Protein AF-A0A9E7FCK2-F1 (afdb_monomer_lite)

Secondary structure (DSSP, 8-state):
-------------------------PPP-------GGGSHHHHHHHHHHHS-S-S---HHHHHHHHHHHHHHHHHHHHHHHHHHHHTT----

InterPro domains:
  IPR044549 Transcription factor IBH1-like, bHLH domain [cd11444] (29-83)
  IPR044660 Transcription factor IBH1-like [PTHR33124] (22-87)

Radius of gyration: 35.64 Å; chains: 1; bounding box: 79×53×86 Å

Structure (mmCIF, N/CA/C/O backbone):
data_AF-A0A9E7FCK2-F1
#
_entry.id   AF-A0A9E7FCK2-F1
#
loop_
_atom_site.group_PDB
_atom_site.id
_atom_site.type_symbol
_atom_site.label_atom_id
_atom_site.label_alt_id
_atom_site.label_comp_id
_atom_site.label_asym_id
_atom_site.label_entity_id
_atom_site.label_seq_id
_atom_site.pdbx_PDB_ins_code
_atom_site.Cartn_x
_atom_site.Cartn_y
_atom_site.Cartn_z
_atom_site.occupancy
_atom_site.B_iso_or_equiv
_atom_site.auth_seq_id
_atom_site.auth_comp_id
_atom_site.auth_asym_id
_atom_site.auth_atom_id
_atom_site.pdbx_PDB_model_num
ATOM 1 N N . MET A 1 1 ? -36.998 -40.084 65.520 1.00 41.25 1 MET A N 1
ATOM 2 C CA . MET A 1 1 ? -37.110 -40.650 64.160 1.00 41.25 1 MET A CA 1
ATOM 3 C C . MET A 1 1 ? -38.580 -40.950 63.889 1.00 41.25 1 MET A C 1
ATOM 5 O O . MET A 1 1 ? -39.161 -41.721 64.634 1.00 41.25 1 MET A O 1
ATOM 9 N N . ALA A 1 2 ? -39.123 -40.274 62.870 1.00 47.31 2 ALA A N 1
ATOM 10 C CA . ALA A 1 2 ? -40.371 -40.493 62.120 1.00 47.31 2 ALA A CA 1
ATOM 11 C C . ALA A 1 2 ? -41.754 -40.460 62.819 1.00 47.31 2 ALA A C 1
ATOM 13 O O . ALA A 1 2 ? -42.239 -41.460 63.337 1.00 47.31 2 ALA A O 1
ATOM 14 N N . SER A 1 3 ? -42.435 -39.315 62.678 1.00 53.44 3 SER A N 1
ATOM 15 C CA . SER A 1 3 ? -43.832 -39.110 62.209 1.00 53.44 3 SER A CA 1
ATOM 16 C C . SER A 1 3 ? -44.041 -37.587 62.035 1.00 53.44 3 SER A C 1
ATOM 18 O O . SER A 1 3 ? -43.308 -36.866 62.717 1.00 53.44 3 SER A O 1
ATOM 20 N N . PRO A 1 4 ? -44.954 -37.042 61.190 1.00 49.94 4 PRO A N 1
ATOM 21 C CA . PRO A 1 4 ? -46.183 -37.637 60.634 1.00 49.94 4 PRO A CA 1
ATOM 22 C C . PRO A 1 4 ? -46.441 -37.349 59.124 1.00 49.94 4 PRO A C 1
ATOM 24 O O . PRO A 1 4 ? -45.812 -36.486 58.519 1.00 49.94 4 PRO A O 1
ATOM 27 N N . LEU A 1 5 ? -47.414 -38.038 58.511 1.00 55.06 5 LEU A N 1
ATOM 28 C CA . LEU A 1 5 ? -47.995 -37.656 57.213 1.00 55.06 5 LEU A CA 1
ATOM 29 C C . LEU A 1 5 ? -49.401 -37.087 57.442 1.00 55.06 5 LEU A C 1
ATOM 31 O O . LEU A 1 5 ? -50.329 -37.835 57.741 1.00 55.06 5 LEU A O 1
ATOM 35 N N . GLU A 1 6 ? -49.546 -35.768 57.299 1.00 63.38 6 GLU A N 1
ATOM 36 C CA . GLU A 1 6 ? -50.843 -35.089 57.234 1.00 63.38 6 GLU A CA 1
ATOM 37 C C . GLU A 1 6 ? -51.313 -34.932 55.783 1.00 63.38 6 GLU A C 1
ATOM 39 O O . GLU A 1 6 ? -50.558 -34.573 54.878 1.00 63.38 6 GLU A O 1
ATOM 44 N N . MET A 1 7 ? -52.601 -35.199 55.577 1.00 55.97 7 MET A N 1
ATOM 45 C CA . MET A 1 7 ? -53.316 -35.046 54.315 1.00 55.97 7 MET A CA 1
ATOM 46 C C . MET A 1 7 ? -54.027 -33.689 54.266 1.00 55.97 7 MET A C 1
ATOM 48 O O . MET A 1 7 ? -54.845 -33.434 55.145 1.00 55.97 7 MET A O 1
ATOM 52 N N . LYS A 1 8 ? -53.848 -32.882 53.203 1.00 45.41 8 LYS A N 1
ATOM 53 C CA . LYS A 1 8 ? -54.908 -31.991 52.670 1.00 45.41 8 LYS A CA 1
ATOM 54 C C . LYS A 1 8 ? -54.523 -31.326 51.337 1.00 45.41 8 LYS A C 1
ATOM 56 O O . LYS A 1 8 ? -53.588 -30.540 51.276 1.00 45.41 8 LYS A O 1
ATOM 61 N N . LYS A 1 9 ? -55.298 -31.581 50.277 1.00 52.22 9 LYS A N 1
ATOM 62 C CA . LYS A 1 9 ? -55.543 -30.614 49.182 1.00 52.22 9 LYS A CA 1
ATOM 63 C C . LYS A 1 9 ? -56.830 -29.853 49.550 1.00 52.22 9 LYS A C 1
ATOM 65 O O . LYS A 1 9 ? -57.679 -30.470 50.200 1.00 52.22 9 LYS A O 1
ATOM 70 N N . PRO A 1 10 ? -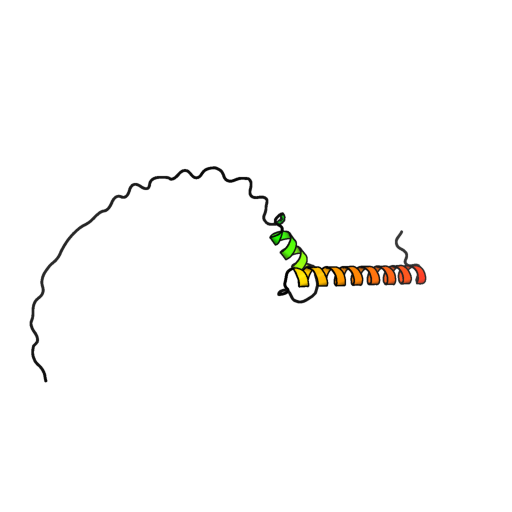57.019 -28.570 49.174 1.00 49.44 10 PRO A N 1
ATOM 71 C CA . PRO A 1 10 ? -57.652 -28.305 47.872 1.00 49.44 10 PRO A CA 1
ATOM 72 C C . PRO A 1 10 ? -57.350 -26.936 47.199 1.00 49.44 10 PRO A C 1
ATOM 74 O O . PRO A 1 10 ? -56.789 -26.023 47.791 1.00 49.44 10 PRO A O 1
ATOM 77 N N . SER A 1 11 ? -57.836 -26.853 45.950 1.00 47.06 11 SER A N 1
ATOM 78 C CA . SER A 1 11 ? -58.484 -25.709 45.266 1.00 47.06 11 SER A CA 1
ATOM 79 C C . SER A 1 11 ? -57.686 -24.492 44.749 1.00 47.06 11 SER A C 1
ATOM 81 O O . SER A 1 11 ? -57.234 -23.649 45.510 1.00 47.06 11 SER A O 1
ATOM 83 N N . SER A 1 12 ? -57.662 -24.398 43.407 1.00 48.34 12 SER A N 1
ATOM 84 C CA . SER A 1 12 ? -58.091 -23.283 42.523 1.00 48.34 12 SER A CA 1
ATOM 85 C C . SER A 1 12 ? -57.772 -21.816 42.850 1.00 48.34 12 SER A C 1
ATOM 87 O O . SER A 1 12 ? -58.176 -21.325 43.897 1.00 48.34 12 SER A O 1
ATOM 89 N N . SER A 1 13 ? -57.279 -21.066 41.849 1.00 49.59 13 SER A N 1
ATOM 90 C CA . SER A 1 13 ? -57.696 -19.673 41.557 1.00 49.59 13 SER A CA 1
ATOM 91 C C . SER A 1 13 ? -56.953 -19.119 40.316 1.00 49.59 13 SER A C 1
ATOM 93 O O . SER A 1 13 ? -55.730 -19.122 40.300 1.00 49.59 13 SER A O 1
ATOM 95 N N . THR A 1 14 ? -57.619 -18.871 39.179 1.00 40.91 14 THR A N 1
ATOM 96 C CA . THR A 1 14 ? -58.205 -17.593 38.681 1.00 40.91 14 THR A CA 1
ATOM 97 C C . THR A 1 14 ? -57.223 -16.543 38.126 1.00 40.91 14 THR A C 1
ATOM 99 O O . THR A 1 14 ? -56.504 -15.910 38.884 1.00 40.91 14 THR A O 1
ATOM 102 N N . GLY A 1 15 ? -57.324 -16.301 36.807 1.00 36.16 15 GLY A N 1
ATOM 103 C CA . GLY A 1 15 ? -57.562 -14.977 36.200 1.00 36.16 15 GLY A CA 1
ATOM 104 C C . GLY A 1 15 ? -56.415 -13.961 36.073 1.00 36.16 15 GLY A C 1
ATOM 105 O O . GLY A 1 15 ? -55.713 -13.670 37.030 1.00 36.16 15 GLY A O 1
ATOM 106 N N . GLY A 1 16 ? -56.325 -13.308 34.904 1.00 36.41 16 GLY A N 1
ATOM 107 C CA . GLY A 1 16 ? -55.664 -12.000 34.792 1.00 36.41 16 GLY A CA 1
ATOM 108 C C . GLY A 1 16 ? -55.143 -11.634 33.403 1.00 36.41 16 GLY A C 1
ATOM 109 O O . GLY A 1 16 ? -53.954 -11.758 33.138 1.00 36.41 16 GLY A O 1
ATOM 110 N N . ALA A 1 17 ? -56.025 -11.143 32.528 1.00 48.03 17 ALA A N 1
ATOM 111 C CA . ALA A 1 17 ? -55.663 -10.465 31.285 1.00 48.03 17 ALA A CA 1
ATOM 112 C C . ALA A 1 17 ? -55.065 -9.075 31.579 1.00 48.03 17 ALA A C 1
ATOM 114 O O . ALA A 1 17 ? -55.660 -8.297 32.323 1.00 48.03 17 ALA A O 1
ATOM 115 N N . ALA A 1 18 ? -53.926 -8.740 30.965 1.00 48.09 18 ALA A N 1
ATOM 116 C CA . ALA A 1 18 ? -53.318 -7.413 31.044 1.00 48.09 18 ALA A CA 1
ATOM 117 C C . ALA A 1 18 ? -53.079 -6.849 29.635 1.00 48.09 18 ALA A C 1
ATOM 119 O O . ALA A 1 18 ? -52.098 -7.162 28.962 1.00 48.09 18 ALA A O 1
ATOM 120 N N . THR A 1 19 ? -54.001 -5.994 29.198 1.00 49.53 19 THR A N 1
ATOM 121 C CA . THR A 1 19 ? -53.837 -5.092 28.055 1.00 49.53 19 THR A CA 1
ATOM 122 C C . THR A 1 19 ? -52.799 -4.032 28.418 1.00 49.53 19 THR A C 1
ATOM 124 O O . THR A 1 19 ? -53.009 -3.274 29.362 1.00 49.53 19 THR A O 1
ATOM 127 N N . THR A 1 20 ? -51.690 -3.941 27.677 1.00 58.56 20 THR A N 1
ATOM 128 C CA . THR A 1 20 ? -50.741 -2.824 27.812 1.00 58.56 20 THR A CA 1
ATOM 129 C C . THR A 1 20 ? -50.563 -2.106 26.476 1.00 58.56 20 THR A C 1
ATOM 131 O O . THR A 1 20 ? -50.032 -2.634 25.498 1.00 58.56 20 THR A O 1
ATOM 134 N N . THR A 1 21 ? -51.084 -0.882 26.420 1.00 55.75 21 THR A N 1
ATOM 135 C CA . THR A 1 21 ? -51.002 0.025 25.275 1.00 55.75 21 THR A CA 1
ATOM 136 C C . THR A 1 21 ? -49.580 0.575 25.172 1.00 55.75 21 THR A C 1
ATOM 138 O O . THR A 1 21 ? -49.143 1.417 25.958 1.00 55.75 21 THR A O 1
ATOM 141 N N . ARG A 1 22 ? -48.837 0.076 24.181 1.00 52.06 22 ARG A N 1
ATOM 142 C CA . ARG A 1 22 ? -47.437 0.412 23.893 1.00 52.06 22 ARG A CA 1
ATOM 143 C C . ARG A 1 22 ? -47.328 1.820 23.292 1.00 52.06 22 ARG A C 1
ATOM 145 O O . ARG A 1 22 ? -47.546 2.018 22.098 1.00 52.06 22 ARG A O 1
ATOM 152 N N . ARG A 1 23 ? -46.950 2.801 24.121 1.00 51.16 23 ARG A N 1
ATOM 153 C CA . ARG A 1 23 ? -46.539 4.156 23.702 1.00 51.16 23 ARG A CA 1
ATOM 154 C C . ARG A 1 23 ? -45.399 4.070 22.678 1.00 51.16 23 ARG A C 1
ATOM 156 O O . ARG A 1 23 ? -44.282 3.681 23.015 1.00 51.16 23 ARG A O 1
ATOM 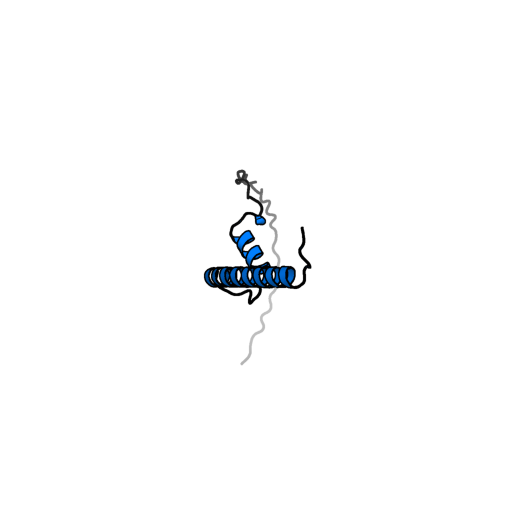163 N N . ARG A 1 24 ? -45.674 4.457 21.430 1.00 52.91 24 ARG A N 1
ATOM 164 C CA . ARG A 1 24 ? -44.656 4.672 20.394 1.00 52.91 24 ARG A CA 1
ATOM 165 C C . ARG A 1 24 ? -43.845 5.916 20.753 1.00 52.91 24 ARG A C 1
ATOM 167 O O . ARG A 1 24 ? -44.339 7.034 20.658 1.00 52.91 24 ARG A O 1
ATOM 174 N N . ARG A 1 25 ? -42.606 5.707 21.198 1.00 53.22 25 ARG A N 1
ATOM 175 C CA . ARG A 1 25 ? -41.595 6.758 21.334 1.00 53.22 25 ARG A CA 1
ATOM 176 C C . ARG A 1 25 ? -41.035 7.046 19.942 1.00 53.22 25 ARG A C 1
ATOM 178 O O . ARG A 1 25 ? -40.387 6.189 19.352 1.00 53.22 25 ARG A O 1
ATOM 185 N N . SER A 1 26 ? -41.340 8.225 19.416 1.00 55.78 26 SER A N 1
ATOM 186 C CA . SER A 1 26 ? -40.717 8.800 18.227 1.00 55.78 26 SER A CA 1
ATOM 187 C C . SER A 1 26 ? -39.247 9.109 18.527 1.00 55.78 26 SER A C 1
ATOM 189 O O . SER A 1 26 ? -38.956 9.914 19.410 1.00 55.78 26 SER A O 1
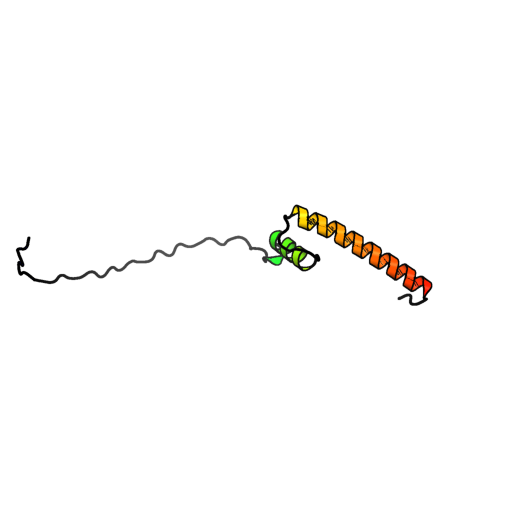ATOM 191 N N . VAL A 1 27 ? -38.337 8.435 17.825 1.00 60.31 27 VAL A N 1
ATOM 192 C CA . VAL A 1 27 ? -36.890 8.699 17.848 1.00 60.31 27 VAL A CA 1
ATOM 193 C C . VAL A 1 27 ? -36.595 9.784 16.798 1.00 60.31 27 VAL A C 1
ATOM 195 O O . VAL A 1 27 ? -37.125 9.673 15.690 1.00 60.31 27 VAL A O 1
ATOM 198 N N . PRO A 1 28 ? -35.822 10.841 17.115 1.00 57.00 28 PRO A N 1
ATOM 199 C CA . PRO A 1 28 ? -35.468 11.872 16.143 1.00 57.00 28 PRO A CA 1
ATOM 200 C C . PRO A 1 28 ? -34.435 11.351 15.122 1.00 57.00 28 PRO A C 1
ATOM 202 O O . PRO A 1 28 ? -33.736 10.376 15.409 1.00 57.00 28 PRO A O 1
ATOM 205 N N . PRO A 1 29 ? -34.326 11.970 13.932 1.00 53.53 29 PRO A N 1
ATOM 206 C CA . PRO A 1 29 ? -33.463 11.486 12.860 1.00 53.53 29 PRO A CA 1
ATOM 207 C C . PRO A 1 29 ? -31.997 11.731 13.226 1.00 53.53 29 PRO A C 1
ATOM 209 O O . PRO A 1 29 ? -31.560 12.876 13.315 1.00 53.53 29 PRO A O 1
ATOM 212 N N . GLY A 1 30 ? -31.264 10.643 13.462 1.00 52.47 30 GLY A N 1
ATOM 213 C CA . GLY A 1 30 ? -29.822 10.659 13.665 1.00 52.47 30 GLY A CA 1
ATOM 214 C C . GLY A 1 30 ? -29.087 11.021 12.379 1.00 52.47 30 GLY A C 1
ATOM 215 O O . GLY A 1 30 ? -29.470 10.619 11.279 1.00 52.47 30 GLY A O 1
ATOM 216 N N . GLU A 1 31 ? -28.051 11.823 12.559 1.00 60.81 31 GLU A N 1
ATOM 217 C CA . GLU A 1 31 ? -27.118 12.334 11.565 1.00 60.81 31 GLU A CA 1
ATOM 218 C C . GLU A 1 31 ? -26.573 11.213 10.671 1.00 60.81 31 GLU A C 1
ATOM 220 O O . GLU A 1 31 ? -26.421 10.073 11.103 1.00 60.81 31 GLU A O 1
ATOM 225 N N . LYS A 1 32 ? -26.307 11.541 9.401 1.00 58.78 32 LYS A N 1
ATOM 226 C CA . LYS A 1 32 ? -25.829 10.600 8.381 1.00 58.78 32 LYS A CA 1
ATOM 227 C C . LYS A 1 32 ? -24.571 9.875 8.861 1.00 58.78 32 LYS A C 1
ATOM 229 O O . LYS A 1 32 ? -23.462 10.389 8.742 1.00 58.78 32 LYS A O 1
ATOM 234 N N . GLU A 1 33 ? -24.770 8.663 9.353 1.00 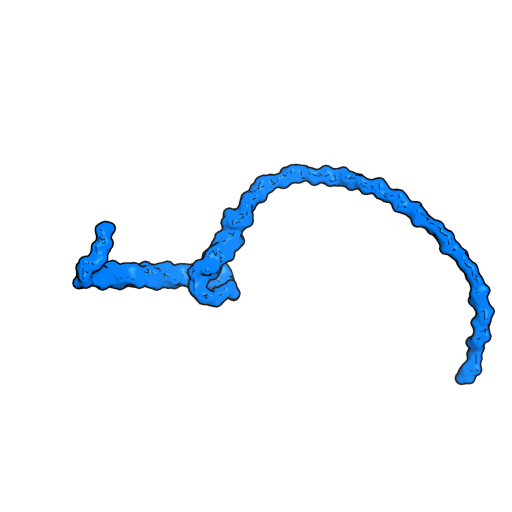57.34 33 GLU A N 1
ATOM 235 C CA . GLU A 1 33 ? -23.731 7.709 9.700 1.00 57.34 33 GLU A CA 1
ATOM 236 C C . GLU A 1 33 ? -22.971 7.369 8.409 1.00 57.34 33 GLU A C 1
ATOM 238 O O . GLU A 1 33 ? -23.445 6.637 7.537 1.00 57.34 33 GLU A O 1
ATOM 243 N N . GLY A 1 34 ? -21.826 8.028 8.210 1.00 62.47 34 GLY A N 1
ATOM 244 C CA . GLY A 1 34 ? -20.941 7.747 7.087 1.00 62.47 34 GLY A CA 1
ATOM 245 C C . GLY A 1 34 ? -20.563 6.269 7.107 1.00 62.47 34 GLY A C 1
ATOM 246 O O . GLY A 1 34 ? -20.318 5.716 8.177 1.00 62.47 34 GLY A O 1
ATOM 247 N N . SER A 1 35 ? -20.543 5.625 5.933 1.00 68.00 35 SER A N 1
ATOM 248 C CA . SER A 1 35 ? -20.354 4.172 5.848 1.00 68.00 35 SER A CA 1
ATOM 249 C C . SER A 1 35 ? -19.156 3.701 6.695 1.00 68.00 35 SER A C 1
ATOM 251 O O . SER A 1 35 ? -18.141 4.409 6.743 1.00 68.00 35 SER A O 1
ATOM 253 N N . PRO A 1 36 ? -19.213 2.503 7.309 1.00 63.03 36 PRO A N 1
ATOM 254 C CA . PRO A 1 36 ? -18.163 1.998 8.199 1.00 63.03 36 PRO A CA 1
ATOM 255 C C . PRO A 1 36 ? -16.751 2.040 7.595 1.00 63.03 36 PRO A C 1
ATOM 257 O O . PRO A 1 36 ? -15.767 2.142 8.326 1.00 63.03 36 PRO A O 1
ATOM 260 N N . GLN A 1 37 ? -16.645 2.016 6.263 1.00 67.69 37 GLN A N 1
ATOM 261 C CA . GLN A 1 37 ? -15.389 2.087 5.513 1.00 67.69 37 GLN A CA 1
ATOM 262 C C . GLN A 1 37 ? -14.661 3.432 5.649 1.00 67.69 37 GLN A C 1
ATOM 264 O O . GLN A 1 37 ? -13.436 3.477 5.558 1.00 67.69 37 GLN A O 1
ATOM 269 N N . ASN A 1 38 ? -15.391 4.522 5.895 1.00 79.12 38 ASN A N 1
ATOM 270 C CA . ASN A 1 38 ? -14.814 5.860 6.032 1.00 79.12 38 ASN A CA 1
ATOM 271 C C . ASN A 1 38 ? -14.398 6.181 7.472 1.00 79.12 38 ASN A C 1
ATOM 273 O O . ASN A 1 38 ? -13.709 7.177 7.701 1.00 79.12 38 ASN A O 1
ATOM 277 N N . SER A 1 39 ? -14.785 5.338 8.433 1.00 92.00 39 SER A N 1
ATOM 278 C CA . SER A 1 39 ? -14.352 5.467 9.822 1.00 92.00 39 SER A CA 1
ATOM 279 C C . SER A 1 39 ? -12.852 5.183 9.960 1.00 92.00 39 SER A C 1
ATOM 281 O O . SER A 1 39 ? -12.282 4.378 9.219 1.00 92.00 39 SER A O 1
ATOM 283 N N . VAL A 1 40 ? -12.205 5.813 10.945 1.00 91.94 40 VAL A N 1
ATOM 284 C CA . VAL A 1 40 ? -10.791 5.547 11.270 1.00 91.94 40 VAL A CA 1
ATOM 285 C C . VAL A 1 40 ? -10.576 4.063 11.570 1.00 91.94 40 VAL A C 1
ATOM 287 O O . VAL A 1 40 ? -9.622 3.469 11.080 1.00 91.94 40 VAL A O 1
ATOM 290 N N . GLN A 1 41 ? -11.511 3.432 12.283 1.00 91.19 41 GLN A N 1
ATOM 291 C CA . GLN A 1 41 ? -11.464 2.000 12.567 1.00 91.19 41 GLN A CA 1
ATOM 292 C C . GLN A 1 41 ? -11.544 1.148 11.290 1.00 91.19 41 GLN A C 1
ATOM 294 O O . GLN A 1 41 ? -10.821 0.164 11.162 1.00 91.19 41 GLN A O 1
ATOM 299 N N . GLY A 1 42 ? -12.390 1.524 10.327 1.00 93.06 42 GLY A N 1
ATOM 300 C CA . GLY A 1 42 ? -12.472 0.858 9.025 1.00 93.06 42 GLY A CA 1
ATOM 301 C C . GLY A 1 42 ? -11.169 0.967 8.233 1.00 93.06 42 GLY A C 1
ATOM 302 O O . GLY A 1 42 ? -10.715 -0.018 7.650 1.00 93.06 42 GLY A O 1
ATOM 303 N N . LYS A 1 43 ? -10.521 2.138 8.273 1.00 93.88 43 LYS A N 1
ATOM 304 C CA . LYS A 1 43 ? -9.200 2.353 7.664 1.00 93.88 43 LYS A CA 1
ATOM 305 C C . LYS A 1 43 ? -8.109 1.523 8.342 1.00 93.88 43 LYS A C 1
ATOM 307 O O . LYS A 1 43 ? -7.299 0.939 7.632 1.00 93.88 43 LYS A O 1
ATOM 312 N N . LEU A 1 44 ? -8.116 1.424 9.673 1.00 93.31 44 LEU A N 1
ATOM 313 C CA . LEU A 1 44 ? -7.159 0.606 10.428 1.00 93.31 44 LEU A CA 1
ATOM 314 C C . LEU A 1 44 ? -7.305 -0.885 10.108 1.00 93.31 44 LEU A C 1
ATOM 316 O O . LEU A 1 44 ? -6.316 -1.511 9.748 1.00 93.31 44 LEU A O 1
ATOM 320 N N . ARG A 1 45 ? -8.532 -1.427 10.090 1.00 92.94 45 ARG A N 1
ATOM 321 C CA . ARG A 1 45 ? -8.763 -2.825 9.669 1.00 92.94 45 ARG A CA 1
ATOM 322 C C . ARG A 1 45 ? -8.285 -3.087 8.244 1.00 92.94 45 ARG A C 1
ATOM 324 O O . ARG A 1 45 ? -7.745 -4.146 7.942 1.00 92.94 45 ARG A O 1
ATOM 331 N N . LYS A 1 46 ? -8.507 -2.127 7.341 1.00 94.19 46 LYS A N 1
ATOM 332 C CA . LYS A 1 46 ? -8.020 -2.241 5.964 1.00 94.19 46 LYS A CA 1
ATOM 333 C C . LYS A 1 46 ? -6.493 -2.237 5.922 1.00 94.19 46 LYS A C 1
ATOM 335 O O . LYS A 1 46 ? -5.923 -3.032 5.182 1.00 94.19 46 LYS A O 1
ATOM 340 N N . LEU A 1 47 ? -5.844 -1.385 6.710 1.00 94.81 47 LEU A N 1
ATOM 341 C CA . LEU A 1 47 ? -4.390 -1.357 6.815 1.00 94.81 47 LEU A CA 1
ATOM 342 C C . LEU A 1 47 ? -3.856 -2.704 7.327 1.00 94.81 47 LEU A C 1
ATOM 344 O O . LEU A 1 47 ? -3.043 -3.316 6.645 1.00 94.81 47 LEU A O 1
ATOM 348 N N . GLU A 1 48 ? -4.402 -3.234 8.425 1.00 94.12 48 GLU A N 1
ATOM 349 C CA . GLU A 1 48 ? -4.058 -4.564 8.967 1.00 94.12 48 GLU A CA 1
ATOM 350 C C . GLU A 1 48 ? -4.196 -5.694 7.940 1.00 94.12 48 GLU A C 1
ATOM 352 O O . GLU A 1 48 ? -3.418 -6.641 7.957 1.00 94.12 48 GLU A O 1
ATOM 357 N N . SER A 1 49 ? -5.169 -5.606 7.026 1.00 94.00 49 SER A N 1
ATOM 358 C CA . SER A 1 49 ? -5.361 -6.632 5.991 1.00 94.00 49 SER A CA 1
ATOM 359 C C . SER A 1 49 ? -4.299 -6.623 4.885 1.00 94.00 49 SER A C 1
ATOM 361 O O . SER A 1 49 ? -4.152 -7.619 4.182 1.00 94.00 49 SER A O 1
ATOM 363 N N . ILE A 1 50 ? -3.588 -5.505 4.705 1.00 95.94 50 ILE A N 1
ATOM 364 C CA . ILE A 1 50 ? -2.591 -5.318 3.638 1.00 95.94 50 ILE A CA 1
ATOM 365 C C . ILE A 1 50 ? -1.174 -5.537 4.173 1.00 95.94 50 ILE A C 1
ATOM 367 O O . ILE A 1 50 ? -0.322 -6.050 3.450 1.00 95.94 50 ILE A O 1
ATOM 371 N N . ILE A 1 51 ? -0.909 -5.134 5.418 1.00 95.81 51 ILE A N 1
ATOM 372 C CA . ILE A 1 51 ? 0.430 -5.203 6.004 1.00 95.81 51 ILE A CA 1
ATOM 373 C C . ILE A 1 51 ? 0.755 -6.651 6.409 1.00 95.81 51 ILE A C 1
ATOM 375 O O . ILE A 1 51 ? 0.041 -7.227 7.232 1.00 95.81 51 ILE A O 1
ATOM 379 N N . PRO A 1 52 ? 1.839 -7.256 5.884 1.00 94.31 52 PRO A N 1
ATOM 380 C CA . PRO A 1 52 ? 2.254 -8.598 6.281 1.00 94.31 52 PRO A CA 1
ATOM 381 C C . PRO A 1 52 ? 2.665 -8.643 7.755 1.00 94.31 52 PRO A C 1
ATOM 383 O O . PRO A 1 52 ? 3.340 -7.736 8.232 1.00 94.31 52 PRO A O 1
ATOM 386 N N . GLY A 1 53 ? 2.321 -9.715 8.471 1.00 87.44 53 GLY A N 1
ATOM 387 C CA . GLY A 1 53 ? 2.720 -9.922 9.868 1.00 87.44 53 GLY A CA 1
ATOM 388 C C . GLY A 1 53 ? 1.556 -10.323 10.775 1.00 87.44 53 GLY A C 1
ATOM 389 O O . GLY A 1 53 ? 0.502 -10.745 10.306 1.00 87.44 53 GLY A O 1
ATOM 390 N N . ARG A 1 54 ? 1.767 -10.243 12.092 1.00 77.38 54 ARG A N 1
ATOM 391 C CA . ARG A 1 54 ? 0.764 -10.600 13.107 1.00 77.38 54 ARG A CA 1
ATOM 392 C C . ARG A 1 54 ? -0.350 -9.545 13.174 1.00 77.38 54 ARG A C 1
ATOM 394 O O . ARG A 1 54 ? -0.075 -8.360 13.052 1.00 77.38 54 ARG A O 1
ATOM 401 N N . GLN A 1 55 ? -1.591 -9.982 13.376 1.00 72.62 55 GLN A N 1
ATOM 402 C CA . GLN A 1 55 ? -2.779 -9.112 13.384 1.00 72.62 55 GLN A CA 1
ATOM 403 C C . GLN A 1 55 ? -3.104 -8.492 14.753 1.00 72.62 55 GLN A C 1
ATOM 405 O O . GLN A 1 55 ? -3.943 -7.605 14.827 1.00 72.62 55 GLN A O 1
ATOM 410 N N . ASP A 1 56 ? -2.424 -8.918 15.820 1.00 66.88 56 ASP A N 1
ATOM 411 C CA . ASP A 1 56 ? -2.763 -8.550 17.204 1.00 66.88 56 ASP A CA 1
ATOM 412 C C . ASP A 1 56 ? -1.857 -7.446 17.781 1.00 66.88 56 ASP A C 1
ATOM 414 O O . ASP A 1 56 ? -1.584 -7.421 18.984 1.00 66.88 56 ASP A O 1
ATOM 418 N N . ASP A 1 57 ? -1.330 -6.566 16.933 1.00 71.62 57 ASP A N 1
ATOM 419 C CA . ASP A 1 57 ? -0.439 -5.497 17.377 1.00 71.62 57 ASP A CA 1
ATOM 420 C C . ASP A 1 57 ? -1.226 -4.261 17.824 1.00 71.62 57 ASP A C 1
ATOM 422 O O . ASP A 1 57 ? -2.318 -3.967 17.337 1.00 71.62 57 ASP A O 1
ATOM 426 N N . SER A 1 58 ? -0.662 -3.503 18.768 1.00 92.06 58 SER A N 1
ATOM 427 C CA . SER A 1 58 ? -1.191 -2.180 19.105 1.00 92.06 58 SER A CA 1
ATOM 428 C C . SER A 1 58 ? -1.218 -1.284 17.859 1.00 92.06 58 SER A C 1
ATOM 430 O O . SER A 1 58 ? -0.466 -1.504 16.909 1.00 92.06 58 SER A O 1
ATOM 432 N N . ILE A 1 59 ? -2.031 -0.219 17.873 1.00 92.81 59 ILE A N 1
ATOM 433 C CA . ILE A 1 59 ? -2.073 0.755 16.764 1.00 92.81 59 ILE A CA 1
ATOM 434 C C . ILE A 1 59 ? -0.662 1.267 16.438 1.00 92.81 59 ILE A C 1
ATOM 436 O O . ILE A 1 59 ? -0.298 1.382 15.274 1.00 92.81 59 ILE A O 1
ATOM 440 N N . GLU A 1 60 ? 0.153 1.532 17.457 1.00 93.81 60 GLU A N 1
ATOM 441 C CA . GLU A 1 60 ? 1.535 1.972 17.276 1.00 93.81 60 GLU A CA 1
ATOM 442 C C . GLU A 1 60 ? 2.411 0.901 16.610 1.00 93.81 60 GLU A C 1
ATOM 444 O O . GLU A 1 60 ? 3.152 1.211 15.679 1.00 93.81 60 GLU A O 1
ATOM 449 N N . GLY A 1 61 ? 2.265 -0.367 17.007 1.00 94.19 61 GLY A N 1
ATOM 450 C CA . GLY A 1 61 ? 2.952 -1.487 16.362 1.00 94.19 61 GLY A CA 1
ATOM 451 C C . GLY A 1 61 ? 2.546 -1.665 14.896 1.00 94.19 61 GLY A C 1
ATOM 452 O O . GLY A 1 61 ? 3.409 -1.850 14.037 1.00 94.19 61 GLY A O 1
ATOM 453 N N . LEU A 1 62 ? 1.253 -1.529 14.587 1.00 95.06 62 LEU A N 1
ATOM 454 C CA . LEU A 1 62 ? 0.746 -1.556 13.214 1.00 95.06 62 LEU A CA 1
ATOM 455 C C . LEU A 1 62 ? 1.348 -0.426 12.370 1.00 95.06 62 LEU A C 1
ATOM 457 O O . LEU A 1 62 ? 1.773 -0.662 11.238 1.00 95.06 62 LEU A O 1
ATOM 461 N N . LEU A 1 63 ? 1.397 0.797 12.904 1.00 95.00 63 LEU A N 1
ATOM 462 C CA . LEU A 1 63 ? 1.962 1.949 12.199 1.00 95.00 63 LEU A CA 1
ATOM 463 C C . LEU A 1 63 ? 3.474 1.801 11.983 1.00 95.00 63 LEU A C 1
ATOM 465 O O . LEU A 1 63 ? 3.952 2.078 10.885 1.00 95.00 63 LEU A O 1
ATOM 469 N N . MET A 1 64 ? 4.211 1.305 12.980 1.00 95.56 64 MET A N 1
ATOM 470 C CA . MET A 1 64 ? 5.643 1.024 12.850 1.00 95.56 64 MET A CA 1
ATOM 471 C C . MET A 1 64 ? 5.902 -0.011 11.753 1.00 95.56 64 MET A C 1
ATOM 473 O O . MET A 1 64 ? 6.665 0.243 10.823 1.00 95.56 64 MET A O 1
ATOM 477 N N . ARG A 1 65 ? 5.191 -1.143 11.790 1.00 95.56 65 ARG A N 1
ATOM 478 C CA . ARG A 1 65 ? 5.328 -2.186 10.766 1.00 95.56 65 ARG A CA 1
ATOM 479 C C . ARG A 1 65 ? 4.925 -1.691 9.382 1.00 95.56 65 ARG A C 1
ATOM 481 O O . ARG A 1 65 ? 5.516 -2.087 8.383 1.00 95.56 65 ARG A O 1
ATOM 488 N N . THR A 1 66 ? 3.932 -0.809 9.309 1.00 97.06 66 THR A N 1
ATOM 489 C CA . THR A 1 66 ? 3.555 -0.157 8.051 1.00 97.06 66 THR A CA 1
ATOM 490 C C . THR A 1 66 ? 4.734 0.627 7.476 1.00 97.06 66 THR A C 1
ATOM 492 O O . THR A 1 66 ? 5.027 0.488 6.291 1.00 97.06 66 THR A O 1
ATOM 495 N N . ALA A 1 67 ? 5.439 1.409 8.298 1.00 97.88 67 ALA A N 1
ATOM 496 C CA . ALA A 1 67 ? 6.611 2.166 7.858 1.00 97.88 67 ALA A CA 1
ATOM 497 C C . ALA A 1 67 ? 7.756 1.247 7.396 1.00 97.88 67 ALA A C 1
ATOM 499 O O . ALA A 1 67 ? 8.356 1.483 6.344 1.00 97.88 67 ALA A O 1
ATOM 500 N N . GLU A 1 68 ? 8.017 0.166 8.132 1.00 96.88 68 GLU A N 1
ATOM 501 C CA . GLU A 1 68 ? 9.003 -0.853 7.747 1.00 96.88 68 GLU A CA 1
ATOM 502 C C . GLU A 1 68 ? 8.644 -1.507 6.408 1.00 96.88 68 GLU A C 1
ATOM 504 O O . GLU A 1 68 ? 9.498 -1.655 5.534 1.00 96.88 68 GLU A O 1
ATOM 509 N N . TYR A 1 69 ? 7.371 -1.861 6.215 1.00 98.00 69 TYR A N 1
ATOM 510 C CA . TYR A 1 69 ? 6.916 -2.519 4.996 1.00 98.00 69 TYR A CA 1
ATOM 511 C C . TYR A 1 69 ? 6.970 -1.593 3.778 1.00 98.00 69 TYR A C 1
ATOM 513 O O . TYR A 1 69 ? 7.407 -2.027 2.714 1.00 98.00 69 TYR A O 1
ATOM 521 N N . ILE A 1 70 ? 6.599 -0.317 3.930 1.00 98.56 70 ILE A N 1
ATOM 522 C CA . ILE A 1 70 ? 6.770 0.692 2.873 1.00 98.56 70 ILE A CA 1
ATOM 523 C C . ILE A 1 70 ? 8.247 0.788 2.481 1.00 98.56 70 ILE A C 1
ATOM 525 O O . ILE A 1 70 ? 8.568 0.642 1.305 1.00 98.56 70 ILE A O 1
ATOM 529 N N . SER A 1 71 ? 9.140 0.925 3.464 1.00 98.44 71 SER A N 1
ATOM 530 C CA . SER A 1 71 ? 10.587 1.027 3.223 1.00 98.44 71 SER A CA 1
ATOM 531 C C . SER A 1 71 ? 11.135 -0.204 2.488 1.00 98.44 71 SER A C 1
ATOM 533 O O . SER A 1 71 ? 11.957 -0.097 1.578 1.00 98.44 71 SER A O 1
ATOM 535 N N . PHE A 1 72 ? 10.659 -1.396 2.854 1.00 98.25 72 PHE A N 1
ATOM 536 C CA . PHE A 1 72 ? 11.042 -2.639 2.194 1.00 98.25 72 PHE A CA 1
ATOM 537 C C . PHE A 1 72 ? 10.559 -2.703 0.738 1.00 98.25 72 PHE A C 1
ATOM 539 O O . PHE A 1 72 ? 11.325 -3.086 -0.147 1.00 98.25 72 PHE A O 1
ATOM 546 N N . LEU A 1 73 ? 9.309 -2.314 0.475 1.00 98.56 73 LEU A N 1
ATOM 547 C CA . LEU A 1 73 ? 8.756 -2.283 -0.879 1.00 98.56 73 LEU A CA 1
ATOM 548 C C . LEU A 1 73 ? 9.480 -1.272 -1.773 1.00 98.56 73 LEU A C 1
ATOM 550 O O . LEU A 1 73 ? 9.760 -1.587 -2.928 1.00 98.56 73 LEU A O 1
ATOM 554 N N . GLU A 1 74 ? 9.813 -0.090 -1.254 1.00 98.62 74 GLU A N 1
ATOM 555 C CA . GLU A 1 74 ? 10.597 0.916 -1.983 1.00 98.62 74 GLU A CA 1
ATOM 556 C C . GLU A 1 74 ? 11.946 0.342 -2.427 1.00 98.62 74 GLU A C 1
ATOM 558 O O . GLU A 1 74 ? 12.274 0.378 -3.615 1.00 98.62 74 GLU A O 1
ATOM 563 N N . LEU A 1 75 ? 12.671 -0.307 -1.509 1.00 98.56 75 LEU A N 1
ATOM 564 C CA . LEU A 1 75 ? 13.932 -0.972 -1.829 1.00 98.56 75 LEU A CA 1
ATOM 565 C C . LEU A 1 75 ? 13.760 -2.067 -2.892 1.00 98.56 75 LEU A C 1
ATOM 567 O O . LEU A 1 75 ? 14.566 -2.161 -3.819 1.00 98.56 75 LEU A O 1
ATOM 571 N N . GLN A 1 76 ? 12.721 -2.902 -2.782 1.00 98.19 76 GLN A N 1
ATOM 572 C CA . GLN A 1 76 ? 12.445 -3.938 -3.783 1.00 98.19 76 GLN A CA 1
ATOM 573 C C . GLN A 1 76 ? 12.204 -3.336 -5.168 1.00 98.19 76 GLN A C 1
ATOM 575 O O . GLN A 1 76 ? 12.746 -3.837 -6.155 1.00 98.19 76 GLN A O 1
ATOM 580 N N . VAL A 1 77 ? 11.422 -2.259 -5.251 1.00 98.06 77 VAL A N 1
ATOM 581 C CA . VAL A 1 77 ? 11.165 -1.558 -6.513 1.00 98.06 77 VAL A CA 1
ATOM 582 C C . VAL A 1 77 ? 12.459 -0.995 -7.093 1.00 98.06 77 VAL A C 1
ATOM 584 O O . VAL A 1 77 ? 12.694 -1.148 -8.292 1.00 98.06 77 VAL A O 1
ATOM 587 N N . ASP A 1 78 ? 13.3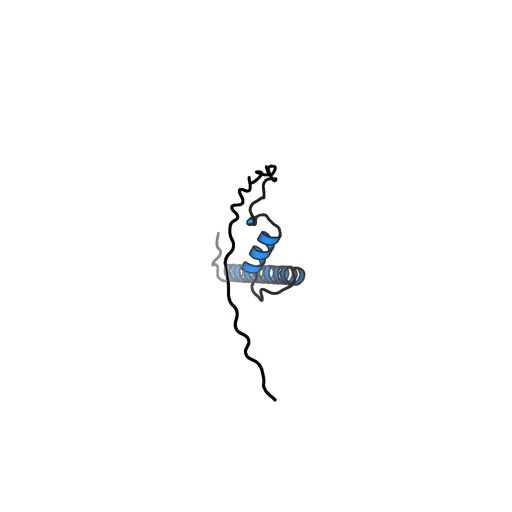20 -0.393 -6.278 1.00 97.88 78 ASP A N 1
ATOM 588 C CA . ASP A 1 78 ? 14.580 0.189 -6.748 1.00 97.88 78 ASP A CA 1
ATOM 589 C C . ASP A 1 78 ? 15.568 -0.870 -7.251 1.00 97.88 78 ASP A C 1
ATOM 591 O O . ASP A 1 78 ? 16.197 -0.693 -8.303 1.00 97.88 78 ASP A O 1
ATOM 595 N N . VAL A 1 79 ? 15.655 -2.016 -6.570 1.00 97.44 79 VAL A N 1
ATOM 596 C CA . VAL A 1 79 ? 16.428 -3.173 -7.045 1.00 97.44 79 VAL A CA 1
ATOM 597 C C . VAL A 1 79 ? 15.875 -3.673 -8.376 1.00 97.44 79 VAL A C 1
ATOM 599 O O . VAL A 1 79 ? 16.636 -3.855 -9.326 1.00 97.44 79 VAL A O 1
ATOM 602 N N . LEU A 1 80 ? 14.559 -3.858 -8.486 1.00 97.00 80 LEU A N 1
ATOM 603 C CA . LEU A 1 80 ? 13.930 -4.344 -9.715 1.00 97.00 80 LEU A CA 1
ATOM 604 C C . LEU A 1 80 ? 14.121 -3.377 -10.889 1.00 97.00 80 LEU A C 1
ATOM 606 O O . LEU A 1 80 ? 14.431 -3.828 -11.990 1.00 97.00 80 LEU A O 1
ATOM 610 N N . LYS A 1 81 ? 14.017 -2.063 -10.668 1.00 96.06 81 LYS A N 1
ATOM 611 C CA . LYS A 1 81 ? 14.342 -1.043 -11.681 1.00 96.06 81 LYS A CA 1
ATOM 612 C C . LYS A 1 81 ? 15.795 -1.151 -12.131 1.00 96.06 81 LYS A C 1
ATOM 614 O O . LYS A 1 81 ? 16.065 -1.179 -13.329 1.00 96.06 81 LYS A O 1
ATOM 619 N N . SER A 1 82 ? 16.722 -1.280 -11.183 1.00 96.12 82 SER A N 1
ATOM 620 C CA . SER A 1 82 ? 18.152 -1.420 -11.477 1.00 96.12 82 SER A CA 1
ATOM 621 C C . SER A 1 82 ? 18.443 -2.675 -12.306 1.00 96.12 82 SER A C 1
ATOM 623 O O . SER A 1 82 ? 19.177 -2.611 -13.292 1.00 96.12 82 SER A O 1
ATOM 625 N N . LEU A 1 83 ? 17.818 -3.807 -11.969 1.00 95.44 83 LEU A N 1
ATOM 626 C CA . LEU A 1 83 ? 17.925 -5.039 -12.753 1.00 95.44 83 LEU A CA 1
ATOM 627 C C . LEU A 1 83 ? 17.280 -4.883 -14.135 1.00 95.44 83 LEU A C 1
ATOM 629 O O . LEU A 1 83 ? 17.866 -5.296 -15.130 1.00 95.44 83 LEU A O 1
ATOM 633 N N . SER A 1 84 ? 16.115 -4.241 -14.231 1.00 94.75 84 SER A N 1
ATOM 634 C CA . SER A 1 84 ? 15.456 -3.967 -15.512 1.00 94.75 84 SER A CA 1
ATOM 635 C C . SER A 1 84 ? 16.337 -3.132 -16.441 1.00 94.75 84 SER A C 1
ATOM 637 O O . SER A 1 84 ? 16.384 -3.402 -17.640 1.00 94.75 84 SER A O 1
ATOM 639 N N . HIS A 1 85 ? 17.052 -2.142 -15.900 1.00 92.12 85 HIS A N 1
ATOM 640 C CA . HIS A 1 85 ? 18.009 -1.338 -16.659 1.00 92.12 85 HIS A CA 1
ATOM 641 C C . HIS A 1 85 ? 19.207 -2.181 -17.108 1.00 92.12 85 HIS A C 1
ATOM 643 O O . HIS A 1 85 ? 19.617 -2.091 -18.262 1.00 92.12 85 HIS A O 1
ATOM 649 N N . LEU A 1 86 ? 19.738 -3.032 -16.225 1.00 93.94 86 LEU A N 1
ATOM 650 C CA . LEU A 1 86 ? 20.881 -3.896 -16.528 1.00 93.94 86 LEU A CA 1
ATOM 651 C C . LEU A 1 86 ? 20.564 -4.933 -17.615 1.00 93.94 86 LEU A C 1
ATOM 653 O O . LEU A 1 86 ? 21.390 -5.186 -18.487 1.00 93.94 86 LEU A O 1
ATOM 657 N N . TYR A 1 87 ? 19.370 -5.524 -17.569 1.00 94.06 87 TYR A N 1
ATOM 658 C CA . TYR A 1 87 ? 18.937 -6.562 -18.507 1.00 94.06 87 TYR A CA 1
ATOM 659 C C . TYR A 1 87 ? 18.167 -6.016 -19.718 1.00 94.06 87 TYR A C 1
ATOM 661 O O . TYR A 1 87 ? 17.710 -6.797 -20.549 1.00 94.06 87 TYR A O 1
ATOM 669 N N . GLY A 1 88 ? 18.018 -4.692 -19.839 1.00 85.69 88 GLY A N 1
ATOM 670 C CA . GLY A 1 88 ? 17.362 -4.055 -20.984 1.00 85.69 88 GLY A CA 1
ATOM 671 C C . GLY A 1 88 ? 15.864 -4.355 -21.104 1.00 85.69 88 GLY A C 1
ATOM 672 O O . GLY A 1 88 ? 15.303 -4.224 -22.187 1.00 85.69 88 GLY A O 1
ATOM 673 N N . VAL A 1 89 ? 15.206 -4.747 -20.009 1.00 80.12 89 VAL A N 1
ATOM 674 C CA . VAL A 1 89 ? 13.777 -5.127 -19.975 1.00 80.12 89 VAL A CA 1
ATOM 675 C C . VAL A 1 89 ? 12.858 -3.932 -19.689 1.00 80.12 89 VAL A C 1
ATOM 677 O O . VAL A 1 89 ? 11.709 -4.115 -19.298 1.00 80.12 89 VAL A O 1
ATOM 680 N N . SER A 1 90 ? 13.374 -2.707 -19.841 1.00 65.44 90 SER A N 1
ATOM 681 C CA . SER A 1 90 ? 12.703 -1.476 -19.415 1.00 65.44 90 SER A CA 1
ATOM 682 C C . SER A 1 90 ? 11.268 -1.395 -19.952 1.00 65.44 90 SER A C 1
ATOM 684 O O . SER A 1 90 ? 11.084 -1.386 -21.172 1.00 65.44 90 SER A O 1
ATOM 686 N N . PRO A 1 91 ? 10.246 -1.296 -19.082 1.00 63.41 91 PRO A N 1
ATOM 687 C CA . PRO A 1 91 ? 8.950 -0.804 -19.509 1.00 63.41 91 PRO A CA 1
ATOM 688 C C . PRO A 1 91 ? 9.112 0.671 -19.904 1.00 63.41 91 PRO A C 1
ATOM 690 O O . PRO A 1 91 ? 9.887 1.397 -19.274 1.00 63.41 91 PRO A O 1
ATOM 693 N N . LEU A 1 92 ? 8.424 1.054 -20.981 1.00 58.03 92 LEU A N 1
ATOM 694 C CA . LEU A 1 92 ? 8.278 2.424 -21.488 1.00 58.03 92 LEU A CA 1
ATOM 695 C C . LEU A 1 92 ? 7.781 3.403 -20.416 1.00 58.03 92 LEU A C 1
ATOM 697 O O . LEU A 1 92 ? 6.922 2.991 -19.603 1.00 58.03 92 LEU A O 1
#

Foldseek 3Di:
DDDDDDDDDDDDDDDDDDDDDDDDDDDDDDDPPDPPCPDPVVVQVVLLVPQDDDSPDDPVVSVVSSVVVVVVVVVVVVVVV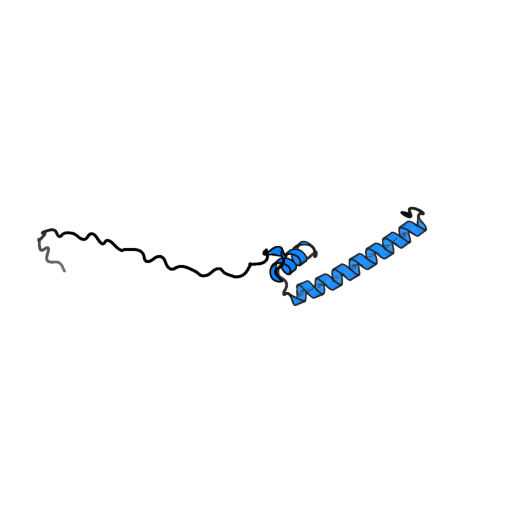VVCVVVVVDDD

Organism: NCBI:txid320322

Sequence (92 aa):
MASPLEMKKPSSSTGGAATTTRRRRSVPPGEKEGSPQNSVQGKLRKLESIIPGRQDDSIEGLLMRTAEYISFLELQVDVLKSLSHLYGVSPL

pLDDT: mean 75.69, std 20.71, range [36.16, 98.62]